Protein AF-A0A941I925-F1 (afdb_monomer_lite)

Organism: NCBI:txid2828733

Sequence (142 aa):
GLANGTVGSGYEGISRIFHDQSVAVDPYTHAVLRGRLVAAAAAGYIVDRPAVFGLQPPVCEAAWMPPHPFVVFFHGTAGAAKKWARTNWIAVANYLQTLALPVLLPWGNAEEKAEAEAMAAVMPNAAVLPALSMQEATLLAY

Secondary structure (DSSP, 8-state):
-B-S--TTS---GGGGGG-S--B---TT--HHHHHHHHHHHHHT----S-------------TTS-SS--EE-----SSGGGPPPHHHHHHHHHHHHHTT--EEE--SSHHHHHHHHHHHTT-TTEEEPPPPPHHHHGGGG-

Radius of gyration: 20.6 Å; chains: 1; bounding box: 47×36×50 Å

Structure (mmCIF, N/CA/C/O backbone):
data_AF-A0A941I925-F1
#
_entry.id   AF-A0A941I925-F1
#
loop_
_atom_site.group_PDB
_atom_site.id
_atom_site.type_symbol
_atom_site.label_atom_id
_atom_site.label_alt_id
_atom_site.label_comp_id
_atom_site.label_asym_id
_atom_site.label_entity_id
_atom_site.label_seq_id
_atom_site.pdbx_PDB_ins_code
_atom_site.Cartn_x
_atom_site.Cartn_y
_atom_site.Cartn_z
_atom_site.occupancy
_atom_site.B_iso_or_equiv
_atom_site.auth_seq_id
_atom_site.auth_comp_id
_atom_site.auth_asym_id
_atom_site.auth_atom_id
_atom_site.pdbx_PDB_model_num
ATOM 1 N N . GLY A 1 1 ? 18.135 -1.247 -22.872 1.00 78.56 1 GLY A N 1
ATOM 2 C CA . GLY A 1 1 ? 17.693 -0.241 -21.892 1.00 78.56 1 GLY A CA 1
ATOM 3 C C . GLY A 1 1 ? 16.565 0.609 -22.448 1.00 78.56 1 GLY A C 1
ATOM 4 O O . GLY A 1 1 ? 16.062 0.330 -23.532 1.00 78.56 1 GLY A O 1
ATOM 5 N N . LEU A 1 2 ? 16.129 1.612 -21.685 1.00 84.50 2 LEU A N 1
ATOM 6 C CA . LEU A 1 2 ? 15.008 2.488 -22.039 1.00 84.50 2 LEU A CA 1
ATOM 7 C C . LEU A 1 2 ? 15.479 3.636 -22.930 1.00 84.50 2 LEU A C 1
ATOM 9 O O . LEU A 1 2 ? 16.354 4.396 -22.523 1.00 84.50 2 LEU A O 1
ATOM 13 N N . ALA A 1 3 ? 14.875 3.794 -24.112 1.00 85.56 3 ALA A N 1
ATOM 14 C CA . ALA A 1 3 ? 15.265 4.875 -25.004 1.00 85.56 3 ALA A CA 1
ATOM 15 C C . ALA A 1 3 ? 14.806 6.222 -24.453 1.00 85.56 3 ALA A C 1
ATOM 17 O O . ALA A 1 3 ? 15.623 7.100 -24.300 1.00 85.56 3 ALA A O 1
ATOM 18 N N . ASN A 1 4 ? 13.538 6.445 -24.134 1.00 89.19 4 ASN A N 1
ATOM 19 C CA . ASN A 1 4 ? 13.032 7.784 -23.815 1.00 89.19 4 ASN A CA 1
ATOM 20 C C . ASN A 1 4 ? 12.376 7.870 -22.436 1.00 89.19 4 ASN A C 1
ATOM 22 O O . ASN A 1 4 ? 12.025 6.861 -21.813 1.00 89.19 4 ASN A O 1
ATOM 26 N N . GLY A 1 5 ? 12.218 9.111 -21.971 1.00 86.88 5 GLY A N 1
ATOM 27 C CA . GLY A 1 5 ? 11.414 9.431 -20.802 1.00 86.88 5 GLY A CA 1
ATOM 28 C C . GLY A 1 5 ? 9.925 9.276 -21.088 1.00 86.88 5 GLY A C 1
ATOM 29 O O . GLY A 1 5 ? 9.482 9.436 -22.227 1.00 86.88 5 GLY A O 1
ATOM 30 N N . THR A 1 6 ? 9.173 8.959 -20.038 1.00 86.56 6 THR A N 1
ATOM 31 C CA . THR A 1 6 ? 7.710 8.922 -20.051 1.00 86.56 6 THR A CA 1
ATOM 32 C C . THR A 1 6 ? 7.173 9.988 -19.108 1.00 86.56 6 THR A C 1
ATOM 34 O O . THR A 1 6 ? 7.816 10.340 -18.116 1.00 86.56 6 THR A O 1
ATOM 37 N N . VAL A 1 7 ? 5.992 10.515 -19.410 1.00 85.38 7 VAL A N 1
ATOM 38 C CA . VAL A 1 7 ? 5.338 11.527 -18.582 1.00 85.38 7 VAL A CA 1
ATOM 39 C C . VAL A 1 7 ? 4.964 10.904 -17.235 1.00 85.38 7 VAL A C 1
ATOM 41 O O . VAL A 1 7 ? 4.437 9.795 -17.177 1.00 85.38 7 VAL A O 1
ATOM 44 N N . GLY A 1 8 ? 5.268 11.603 -16.138 1.00 77.62 8 GLY A N 1
ATOM 45 C CA . GLY A 1 8 ? 4.944 11.145 -14.782 1.00 77.62 8 GLY A CA 1
ATOM 46 C C . GLY A 1 8 ? 5.866 10.057 -14.212 1.00 77.62 8 GLY A C 1
ATOM 47 O O . GLY A 1 8 ? 5.587 9.544 -13.133 1.00 77.62 8 GLY A O 1
ATOM 48 N N . SER A 1 9 ? 6.969 9.718 -14.888 1.00 76.50 9 SER A N 1
ATOM 49 C CA . SER A 1 9 ? 7.996 8.790 -14.390 1.00 76.50 9 SER A CA 1
ATOM 50 C C . SER A 1 9 ? 9.373 9.444 -14.408 1.00 76.50 9 SER A C 1
ATOM 52 O O . SER A 1 9 ? 9.678 10.248 -15.287 1.00 76.50 9 SER A O 1
ATOM 54 N N . GLY A 1 10 ? 10.250 9.023 -13.494 1.00 78.69 10 GLY A N 1
ATOM 55 C CA . GLY A 1 10 ? 11.676 9.326 -13.598 1.00 78.69 10 GLY A CA 1
ATOM 56 C C . GLY A 1 10 ? 12.279 8.753 -14.887 1.00 78.69 10 GLY A C 1
ATOM 57 O O . GLY A 1 10 ? 11.857 7.696 -15.378 1.00 78.69 10 GLY A O 1
ATOM 58 N N . TYR A 1 11 ? 13.260 9.461 -15.442 1.00 85.12 11 TYR A N 1
ATOM 59 C CA . TYR A 1 11 ? 14.057 9.029 -16.584 1.00 85.12 11 TYR A CA 1
ATOM 60 C C . TYR A 1 11 ? 15.483 9.552 -16.446 1.00 85.12 11 TYR A C 1
ATOM 62 O O . TYR A 1 11 ? 15.697 10.731 -16.175 1.00 85.12 11 TYR A O 1
ATOM 70 N N . GLU A 1 12 ? 16.449 8.668 -16.669 1.00 87.62 12 GLU A N 1
ATOM 71 C CA . GLU A 1 12 ? 17.871 8.965 -16.568 1.00 87.62 12 GLU A CA 1
ATOM 72 C C . GLU A 1 12 ? 18.526 8.723 -17.929 1.00 87.62 12 GLU A C 1
ATOM 74 O O . GLU A 1 12 ? 18.911 7.605 -18.271 1.00 87.62 12 GLU A O 1
ATOM 79 N N . GLY A 1 13 ? 18.618 9.774 -18.748 1.00 86.94 13 GLY A N 1
ATOM 80 C CA . GLY A 1 13 ? 19.078 9.646 -20.134 1.00 86.94 13 GLY A CA 1
ATOM 81 C C . GLY A 1 13 ? 20.525 9.183 -20.283 1.00 86.94 13 GLY A C 1
ATOM 82 O O . GLY A 1 13 ? 20.848 8.522 -21.269 1.00 86.94 13 GLY A O 1
ATOM 83 N N . ILE A 1 14 ? 21.378 9.459 -19.292 1.00 90.88 14 ILE A N 1
ATOM 84 C CA . ILE A 1 14 ? 22.773 9.006 -19.300 1.00 90.88 14 ILE A CA 1
ATOM 85 C C . ILE A 1 14 ? 22.889 7.480 -19.198 1.00 90.88 14 ILE A C 1
ATOM 87 O O . ILE A 1 14 ? 23.853 6.920 -19.704 1.00 90.88 14 ILE A O 1
ATOM 91 N N . SER A 1 15 ? 21.872 6.782 -18.671 1.00 89.88 15 SER A N 1
ATOM 92 C CA . SER A 1 15 ? 21.861 5.312 -18.593 1.00 89.88 15 SER A CA 1
ATOM 93 C C . SER A 1 15 ? 22.004 4.615 -19.956 1.00 89.88 15 SER A C 1
ATOM 95 O O . SER A 1 15 ? 22.365 3.437 -20.014 1.00 89.88 15 SER A O 1
ATOM 97 N N . ARG A 1 16 ? 21.768 5.342 -21.062 1.00 89.62 16 ARG A N 1
ATOM 98 C CA . ARG A 1 16 ? 21.991 4.885 -22.441 1.00 89.62 16 ARG A CA 1
ATOM 99 C C . ARG A 1 16 ? 23.412 4.430 -22.737 1.00 89.62 16 ARG A C 1
ATOM 101 O O . ARG A 1 16 ? 23.575 3.536 -23.555 1.00 89.62 16 ARG A O 1
ATOM 108 N N . ILE A 1 17 ? 24.417 4.971 -22.053 1.00 91.94 17 ILE A N 1
ATOM 109 C CA . ILE A 1 17 ? 25.812 4.569 -22.284 1.00 91.94 17 ILE A CA 1
ATOM 110 C C . ILE A 1 17 ? 26.108 3.133 -21.820 1.00 91.94 17 ILE A C 1
ATOM 112 O O . ILE A 1 17 ? 27.106 2.558 -22.235 1.00 91.94 17 ILE A O 1
ATOM 116 N N . PHE A 1 18 ? 25.252 2.556 -20.970 1.00 91.94 18 PHE A N 1
ATOM 117 C CA . PHE A 1 18 ? 25.449 1.229 -20.377 1.00 91.94 18 PHE A CA 1
ATOM 118 C C . PHE A 1 18 ? 24.662 0.114 -21.080 1.00 91.94 18 PHE A C 1
ATOM 120 O O . PHE A 1 18 ? 24.571 -0.988 -20.544 1.00 91.94 18 PHE A O 1
ATOM 127 N N . HIS A 1 19 ? 24.032 0.376 -22.231 1.00 88.06 19 HIS A N 1
ATOM 128 C CA . HIS A 1 19 ? 23.281 -0.655 -22.947 1.00 88.06 19 HIS A CA 1
ATOM 129 C C . HIS A 1 19 ? 23.377 -0.542 -24.468 1.00 88.06 19 HIS A C 1
ATOM 131 O O . HIS A 1 19 ? 23.228 0.539 -25.028 1.00 88.06 19 HIS A O 1
ATOM 137 N N . ASP A 1 20 ? 23.512 -1.689 -25.136 1.00 90.19 20 ASP A N 1
ATOM 138 C CA . ASP A 1 20 ? 23.695 -1.770 -26.592 1.00 90.19 20 ASP A CA 1
ATOM 139 C C . ASP A 1 20 ? 22.432 -1.411 -27.383 1.00 90.19 20 ASP A C 1
ATOM 141 O O . ASP A 1 20 ? 22.499 -0.875 -28.487 1.00 90.19 20 ASP A O 1
ATOM 145 N N . GLN A 1 21 ? 21.255 -1.700 -26.819 1.00 89.38 21 GLN A N 1
ATOM 146 C CA . GLN A 1 21 ? 19.968 -1.459 -27.469 1.00 89.38 21 GLN A CA 1
ATOM 147 C C . GLN A 1 21 ? 19.056 -0.590 -26.613 1.00 89.38 21 GLN A C 1
ATOM 149 O O . GLN A 1 21 ? 18.729 -0.929 -25.473 1.00 89.38 21 GLN A O 1
ATOM 154 N N . SER A 1 22 ? 18.615 0.529 -27.179 1.00 91.31 22 SER A N 1
ATOM 155 C CA . SER A 1 22 ? 17.616 1.427 -26.599 1.00 91.31 22 SER A CA 1
ATOM 156 C C . SER A 1 22 ? 16.234 1.104 -27.171 1.00 91.31 22 SER A C 1
ATOM 158 O O . SER A 1 22 ? 16.001 1.291 -28.362 1.00 91.31 22 SER A O 1
ATOM 160 N N . VAL A 1 23 ? 15.303 0.656 -26.326 1.00 91.75 23 VAL A N 1
ATOM 161 C CA . VAL A 1 23 ? 13.925 0.336 -26.732 1.00 91.75 23 VAL A CA 1
ATOM 162 C C . VAL A 1 23 ? 13.054 1.577 -26.570 1.00 91.75 23 VAL A C 1
ATOM 164 O O . VAL A 1 23 ? 12.889 2.085 -25.455 1.00 91.75 23 VAL A O 1
ATOM 167 N N . ALA A 1 24 ? 12.530 2.084 -27.685 1.00 91.00 24 ALA A N 1
ATOM 168 C CA . ALA A 1 24 ? 11.588 3.196 -27.692 1.00 91.00 24 ALA A CA 1
ATOM 169 C C . ALA A 1 24 ? 10.215 2.748 -27.184 1.00 91.00 24 ALA A C 1
ATOM 171 O O . ALA A 1 24 ? 9.729 1.673 -27.528 1.00 91.00 24 ALA A O 1
ATOM 172 N N . VAL A 1 25 ? 9.604 3.586 -26.352 1.00 91.31 25 VAL A N 1
ATOM 173 C CA . VAL A 1 25 ? 8.273 3.365 -25.776 1.00 91.31 25 VAL A CA 1
ATOM 174 C C . VAL A 1 25 ? 7.466 4.651 -25.876 1.00 91.31 25 VAL A C 1
ATOM 176 O O . VAL A 1 25 ? 8.037 5.742 -25.864 1.00 91.31 25 VAL A O 1
ATOM 179 N N . ASP A 1 26 ? 6.143 4.552 -25.948 1.00 91.44 26 ASP A N 1
ATOM 180 C CA . ASP A 1 26 ? 5.298 5.744 -25.995 1.00 91.44 26 ASP A CA 1
ATOM 181 C C . ASP A 1 26 ? 5.452 6.582 -24.699 1.00 91.44 26 ASP A C 1
ATOM 183 O O . ASP A 1 26 ? 5.512 6.000 -23.605 1.00 91.44 26 ASP A O 1
ATOM 187 N N . PRO A 1 27 ? 5.532 7.927 -24.769 1.00 89.88 27 PRO A N 1
ATOM 188 C CA . PRO A 1 27 ? 5.672 8.780 -23.588 1.00 89.88 27 PRO A CA 1
ATOM 189 C C . PRO A 1 27 ? 4.562 8.612 -22.542 1.00 89.88 27 PRO A C 1
ATOM 191 O O . PRO A 1 27 ? 4.810 8.869 -21.366 1.00 89.88 27 PRO A O 1
ATOM 194 N N . TYR A 1 28 ? 3.373 8.154 -22.931 1.00 92.00 28 TYR A N 1
ATOM 195 C CA . TYR A 1 28 ? 2.225 7.891 -22.063 1.00 92.00 28 TYR A CA 1
ATOM 196 C C . TYR A 1 28 ? 2.053 6.391 -21.773 1.00 92.00 28 TYR A C 1
ATOM 198 O O . TYR A 1 28 ? 0.943 5.874 -21.666 1.00 92.00 28 TYR A O 1
ATOM 206 N N . THR A 1 29 ? 3.166 5.672 -21.604 1.00 89.94 29 THR A N 1
ATOM 207 C CA . THR A 1 29 ? 3.156 4.246 -21.248 1.00 89.94 29 THR A CA 1
ATOM 208 C C . THR A 1 29 ? 3.248 4.039 -19.735 1.00 89.94 29 THR A C 1
ATOM 210 O O . THR A 1 29 ? 4.205 4.473 -19.093 1.00 89.94 29 THR A O 1
ATOM 213 N N . HIS A 1 30 ? 2.304 3.282 -19.166 1.00 90.19 30 HIS A N 1
ATOM 214 C CA . HIS A 1 30 ? 2.358 2.853 -17.764 1.00 90.19 30 HIS A CA 1
ATOM 215 C C . HIS A 1 30 ? 3.628 2.033 -17.462 1.00 90.19 30 HIS A C 1
ATOM 217 O O . HIS A 1 30 ? 4.034 1.192 -18.267 1.00 90.19 30 HIS A O 1
ATOM 223 N N . ALA A 1 31 ? 4.222 2.206 -16.275 1.00 91.00 31 ALA A N 1
ATOM 224 C CA . ALA A 1 31 ? 5.511 1.604 -15.909 1.00 91.00 31 ALA A CA 1
ATOM 225 C C . ALA A 1 31 ? 5.569 0.073 -16.106 1.00 91.00 31 ALA A C 1
ATOM 227 O O . ALA A 1 31 ? 6.560 -0.449 -16.613 1.00 91.00 31 ALA A O 1
ATOM 228 N N . VAL A 1 32 ? 4.483 -0.642 -15.784 1.00 93.44 32 VAL A N 1
ATOM 229 C CA . VAL A 1 32 ? 4.383 -2.102 -15.986 1.00 93.44 32 VAL A CA 1
ATOM 230 C C . VAL A 1 32 ? 4.467 -2.474 -17.469 1.00 93.44 32 VAL A C 1
ATOM 232 O O . VAL A 1 32 ? 5.238 -3.355 -17.840 1.00 93.44 32 VAL A O 1
ATOM 235 N N . LEU A 1 33 ? 3.708 -1.796 -18.337 1.00 93.25 33 LEU A N 1
ATOM 236 C CA . LEU A 1 33 ? 3.746 -2.060 -19.778 1.00 93.25 33 LEU A CA 1
ATOM 237 C C . LEU A 1 33 ? 5.115 -1.695 -20.358 1.00 93.25 33 LEU A C 1
ATOM 239 O O . LEU A 1 33 ? 5.674 -2.459 -21.138 1.00 93.25 33 LEU A O 1
ATOM 243 N N . ARG A 1 34 ? 5.695 -0.580 -19.909 1.00 92.75 34 ARG A N 1
ATOM 244 C CA . ARG A 1 34 ? 7.034 -0.135 -20.302 1.00 92.75 34 ARG A CA 1
ATOM 245 C C . ARG A 1 34 ? 8.095 -1.199 -20.013 1.00 92.75 34 ARG A C 1
ATOM 247 O O . ARG A 1 34 ? 8.862 -1.540 -20.908 1.00 92.75 34 ARG A O 1
ATOM 254 N N . GLY A 1 35 ? 8.108 -1.760 -18.802 1.00 92.56 35 GLY A N 1
ATOM 255 C CA . GLY A 1 35 ? 9.018 -2.852 -18.445 1.00 92.56 35 GLY A CA 1
ATOM 256 C C . GLY A 1 35 ? 8.818 -4.093 -19.321 1.00 92.56 35 GLY A C 1
ATOM 257 O O . GLY A 1 35 ? 9.790 -4.673 -19.804 1.00 92.56 35 GLY A O 1
ATOM 258 N N . ARG A 1 36 ? 7.560 -4.453 -19.603 1.00 95.75 36 ARG A N 1
ATOM 259 C CA . ARG A 1 36 ? 7.228 -5.590 -20.476 1.00 95.75 36 ARG A CA 1
ATOM 260 C C . ARG A 1 36 ? 7.691 -5.382 -21.917 1.00 95.75 36 ARG A C 1
ATOM 262 O O . ARG A 1 36 ? 8.233 -6.314 -22.491 1.00 95.75 36 ARG A O 1
ATOM 269 N N . LEU A 1 37 ? 7.533 -4.185 -22.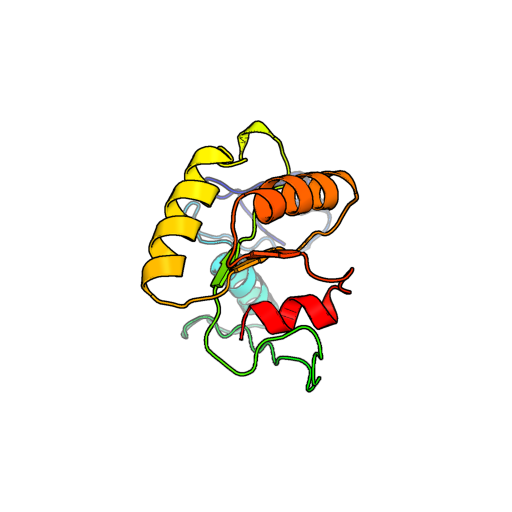483 1.00 94.62 37 LEU A N 1
ATOM 270 C CA . LEU A 1 37 ? 8.004 -3.869 -23.838 1.00 94.62 37 LEU A CA 1
ATOM 271 C C . LEU A 1 37 ? 9.529 -3.986 -23.955 1.00 94.62 37 LEU A C 1
ATOM 273 O O . LEU A 1 37 ? 10.025 -4.545 -24.928 1.00 94.62 37 LEU A O 1
ATOM 277 N N . VAL A 1 38 ? 10.273 -3.519 -22.946 1.00 93.56 38 VAL A N 1
ATOM 278 C CA . VAL A 1 38 ? 11.738 -3.668 -22.911 1.00 93.56 38 VAL A CA 1
ATOM 279 C C . VAL A 1 38 ? 12.144 -5.138 -22.842 1.00 93.56 38 VAL A C 1
ATOM 281 O O . VAL A 1 38 ? 13.019 -5.561 -23.594 1.00 93.56 38 VAL A O 1
ATOM 284 N N . ALA A 1 39 ? 11.509 -5.922 -21.965 1.00 94.62 39 ALA A N 1
ATOM 285 C CA . ALA A 1 39 ? 11.790 -7.351 -21.840 1.00 94.62 39 ALA A CA 1
ATOM 286 C C . ALA A 1 39 ? 11.445 -8.120 -23.127 1.00 94.62 39 ALA A C 1
ATOM 288 O O . ALA A 1 39 ? 12.210 -8.978 -23.556 1.00 94.62 39 ALA A O 1
ATOM 289 N N . ALA A 1 40 ? 10.323 -7.781 -23.763 1.00 95.50 40 ALA A N 1
ATOM 290 C CA . ALA A 1 40 ? 9.868 -8.379 -25.012 1.00 95.50 40 ALA A CA 1
ATOM 291 C C . ALA A 1 40 ? 10.832 -8.100 -26.172 1.00 95.50 40 ALA A C 1
ATOM 293 O O . ALA A 1 40 ? 11.217 -9.026 -26.882 1.00 95.50 40 ALA A O 1
ATOM 294 N N . ALA A 1 41 ? 11.309 -6.858 -26.297 1.00 94.06 41 ALA A N 1
ATOM 295 C CA . ALA A 1 41 ? 12.322 -6.493 -27.283 1.00 94.06 41 ALA A CA 1
ATOM 296 C C . ALA A 1 41 ? 13.647 -7.244 -27.064 1.00 94.06 41 ALA A C 1
ATOM 298 O O . ALA A 1 41 ? 14.248 -7.708 -28.027 1.00 94.06 41 ALA A O 1
ATOM 299 N N . ALA A 1 42 ? 14.076 -7.414 -25.808 1.00 92.81 42 ALA A N 1
ATOM 300 C CA . ALA A 1 42 ? 15.299 -8.150 -25.486 1.00 92.81 42 ALA A CA 1
ATOM 301 C C . ALA A 1 42 ? 15.183 -9.664 -25.750 1.00 92.81 42 ALA A C 1
ATOM 303 O O . ALA A 1 42 ? 16.167 -10.299 -26.119 1.00 92.81 42 ALA A O 1
ATOM 304 N N . ALA A 1 43 ? 13.996 -10.244 -25.560 1.00 94.75 43 ALA A N 1
ATOM 305 C CA . ALA A 1 43 ? 13.750 -11.681 -25.694 1.00 94.75 43 ALA A CA 1
ATOM 306 C C . ALA A 1 43 ? 13.116 -12.094 -27.039 1.00 94.75 43 ALA A C 1
ATOM 308 O O . ALA A 1 43 ? 12.881 -13.280 -27.257 1.00 94.75 43 ALA A O 1
ATOM 309 N N . GLY A 1 44 ? 12.832 -11.145 -27.937 1.00 95.44 44 GLY A N 1
ATOM 310 C CA . GLY A 1 44 ? 12.324 -11.420 -29.285 1.00 95.44 44 GLY A CA 1
ATOM 311 C C . GLY A 1 44 ? 10.852 -11.838 -29.353 1.00 95.44 44 GLY A C 1
ATOM 312 O O . GLY A 1 44 ? 10.480 -12.592 -30.249 1.00 95.44 44 GLY A O 1
ATOM 313 N N . TYR A 1 45 ? 10.009 -11.369 -28.429 1.00 96.25 45 TYR A N 1
ATOM 314 C CA . TYR A 1 45 ? 8.563 -11.625 -28.455 1.00 96.25 45 TYR A CA 1
ATOM 315 C C . TYR A 1 45 ? 7.750 -10.324 -28.464 1.00 96.25 45 TYR A C 1
ATOM 317 O O . TYR A 1 45 ? 8.293 -9.234 -28.295 1.00 96.25 45 TYR A O 1
ATOM 325 N N . ILE A 1 46 ? 6.435 -10.428 -28.678 1.00 95.94 46 ILE A N 1
ATOM 326 C CA . ILE A 1 46 ? 5.509 -9.287 -28.647 1.00 95.94 46 ILE A CA 1
ATOM 327 C C . ILE A 1 46 ? 4.644 -9.309 -27.385 1.00 95.94 46 ILE A C 1
ATOM 329 O O . ILE A 1 46 ? 4.249 -10.367 -26.901 1.00 95.94 46 ILE A O 1
ATOM 333 N N . VAL A 1 47 ? 4.324 -8.132 -26.849 1.00 96.25 47 VAL A N 1
ATOM 334 C CA . VAL A 1 47 ? 3.398 -8.005 -25.718 1.00 96.25 47 VAL A CA 1
ATOM 335 C C . VAL A 1 47 ? 1.966 -7.974 -26.251 1.00 96.25 47 VAL A C 1
ATOM 337 O O . VAL A 1 47 ? 1.478 -6.922 -26.647 1.00 96.25 47 VAL A O 1
ATOM 340 N N . ASP A 1 48 ? 1.292 -9.122 -26.251 1.00 95.75 48 ASP A N 1
ATOM 341 C CA . ASP A 1 48 ? -0.054 -9.311 -26.819 1.00 95.75 48 ASP A CA 1
ATOM 342 C C . ASP A 1 48 ? -1.127 -9.674 -25.773 1.00 95.75 48 ASP A C 1
ATOM 344 O O . ASP A 1 48 ? -2.296 -9.878 -26.097 1.00 95.75 48 ASP A O 1
ATOM 348 N N . ARG A 1 49 ? -0.740 -9.745 -24.495 1.00 94.25 49 ARG A N 1
ATOM 349 C CA . ARG A 1 49 ? -1.609 -10.139 -23.375 1.00 94.25 49 ARG A CA 1
ATOM 350 C C . ARG A 1 49 ? -1.585 -9.116 -22.241 1.00 94.25 49 ARG A C 1
ATOM 352 O O . ARG A 1 49 ? -0.569 -8.430 -22.065 1.00 94.25 49 ARG A O 1
ATOM 359 N N . PRO A 1 50 ? -2.638 -9.050 -21.406 1.00 94.69 50 PRO A N 1
ATOM 360 C CA . PRO A 1 50 ? -2.620 -8.287 -20.160 1.00 94.69 50 PRO A CA 1
ATOM 361 C C . PRO A 1 50 ? -1.451 -8.675 -19.243 1.00 94.69 50 PRO A C 1
ATOM 363 O O . PRO A 1 50 ? -0.867 -9.752 -19.372 1.00 94.69 50 PRO A O 1
ATOM 366 N N . ALA A 1 51 ? -1.078 -7.779 -18.329 1.00 95.31 51 ALA A N 1
ATOM 367 C CA . ALA A 1 51 ? -0.032 -8.069 -17.355 1.00 95.31 51 ALA A CA 1
ATOM 368 C C . ALA A 1 51 ? -0.529 -9.097 -16.328 1.00 95.31 51 ALA A C 1
ATOM 370 O O . ALA A 1 51 ? -1.625 -8.957 -15.792 1.00 95.31 51 ALA A O 1
ATOM 371 N N . VAL A 1 52 ? 0.302 -10.096 -16.036 1.00 94.19 52 VAL A N 1
ATOM 372 C CA . VAL A 1 52 ? 0.081 -11.073 -14.965 1.00 94.19 52 VAL A CA 1
ATOM 373 C C . VAL A 1 52 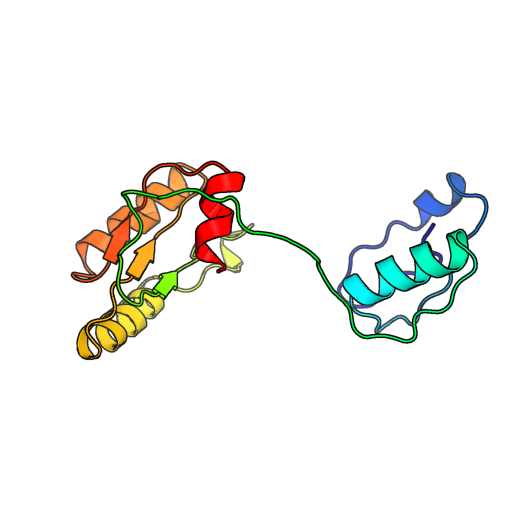? 1.261 -10.949 -14.011 1.00 94.19 52 VAL A C 1
ATOM 375 O O . VAL A 1 52 ? 2.392 -11.222 -14.404 1.00 94.19 52 VAL A O 1
ATOM 378 N N . PHE A 1 53 ? 1.014 -10.491 -12.781 1.00 91.19 53 PHE A N 1
ATOM 379 C CA . PHE A 1 53 ? 2.080 -10.277 -11.795 1.00 91.19 53 PHE A CA 1
ATOM 380 C C . PHE A 1 53 ? 2.634 -11.588 -11.228 1.00 91.19 53 PHE A C 1
ATOM 382 O O . PHE A 1 53 ? 3.780 -11.617 -10.796 1.00 91.19 53 PHE A O 1
ATOM 389 N N . GLY A 1 54 ? 1.842 -12.668 -11.242 1.00 89.19 54 GLY A N 1
ATOM 390 C CA . GLY A 1 54 ? 2.291 -14.011 -10.857 1.00 89.19 54 GLY A CA 1
ATOM 391 C C . GLY A 1 54 ? 2.740 -14.152 -9.398 1.00 89.19 54 GLY A C 1
ATOM 392 O O . GLY A 1 54 ? 3.314 -15.178 -9.048 1.00 89.19 54 GLY A O 1
ATOM 393 N N . LEU A 1 55 ? 2.493 -13.142 -8.558 1.00 87.12 55 LEU A N 1
ATOM 394 C CA . LEU A 1 55 ? 2.807 -13.191 -7.137 1.00 87.12 55 LEU A CA 1
ATOM 395 C C . LEU A 1 55 ? 1.885 -14.207 -6.457 1.00 87.12 55 LEU A C 1
ATOM 397 O O . LEU A 1 55 ? 0.696 -14.280 -6.766 1.00 87.12 55 LEU A O 1
ATOM 401 N N . GLN A 1 56 ? 2.462 -15.006 -5.566 1.00 84.88 56 GLN A N 1
ATOM 402 C CA . GLN A 1 56 ? 1.741 -15.938 -4.708 1.00 84.88 56 GLN A CA 1
ATOM 403 C C . GLN A 1 56 ? 1.924 -15.470 -3.264 1.00 84.88 56 GLN A C 1
ATOM 405 O O . GLN A 1 56 ? 3.055 -15.125 -2.898 1.00 84.88 56 GLN A O 1
ATOM 410 N N . PRO A 1 57 ? 0.861 -15.439 -2.446 1.00 76.31 57 PRO A N 1
ATOM 411 C CA . PRO A 1 57 ? 1.026 -15.176 -1.030 1.00 76.31 57 PRO A CA 1
ATOM 412 C C . PRO A 1 57 ? 1.848 -16.302 -0.400 1.00 76.31 57 PRO A C 1
ATOM 414 O O . PRO A 1 57 ? 1.735 -17.461 -0.818 1.00 76.31 57 PRO A O 1
ATOM 417 N N . PRO A 1 58 ? 2.660 -16.005 0.622 1.00 77.12 58 PRO A N 1
ATOM 418 C CA . PRO A 1 58 ? 3.223 -17.057 1.444 1.00 77.12 58 PRO A CA 1
ATOM 419 C C . PRO A 1 58 ? 2.087 -17.830 2.126 1.00 77.12 58 PRO A C 1
ATOM 421 O O . PRO A 1 58 ? 1.097 -17.248 2.566 1.00 77.12 58 PRO A O 1
ATOM 424 N N . VAL A 1 59 ? 2.241 -19.149 2.247 1.00 75.69 59 VAL A N 1
ATOM 425 C CA . VAL A 1 59 ? 1.346 -19.967 3.074 1.00 75.69 59 VAL A CA 1
ATOM 426 C C . VAL A 1 59 ? 1.759 -19.752 4.528 1.00 75.69 59 VAL A C 1
ATOM 428 O O . VAL A 1 59 ? 2.717 -20.360 5.002 1.00 75.69 59 VAL A O 1
ATOM 431 N N . CYS A 1 60 ? 1.091 -18.825 5.207 1.00 70.62 60 CYS A N 1
ATOM 432 C CA . CYS A 1 60 ? 1.380 -18.467 6.590 1.00 70.62 60 CYS A CA 1
ATOM 433 C C . CYS A 1 60 ? 0.075 -18.168 7.333 1.00 70.62 60 CYS A C 1
ATOM 435 O O . CYS A 1 60 ? -0.711 -17.326 6.901 1.00 70.62 60 CYS A O 1
ATOM 437 N N . GLU A 1 61 ? -0.146 -18.849 8.457 1.00 73.88 61 GLU A N 1
ATOM 438 C CA . GLU A 1 61 ? -1.215 -18.500 9.390 1.00 73.88 61 GLU A CA 1
ATOM 439 C C . GLU A 1 61 ? -0.720 -17.385 10.311 1.00 73.88 61 GLU A C 1
ATOM 441 O O . GLU A 1 61 ? 0.040 -17.598 11.257 1.00 73.88 61 GLU A O 1
ATOM 446 N N . ALA A 1 62 ? -1.140 -16.161 10.010 1.00 83.62 62 ALA A N 1
ATOM 447 C CA . ALA A 1 62 ? -0.842 -15.003 10.828 1.00 83.62 62 ALA A CA 1
ATOM 448 C C . ALA A 1 62 ? -1.824 -14.912 12.004 1.00 83.62 62 ALA A C 1
ATOM 450 O O . ALA A 1 62 ? -2.989 -14.572 11.817 1.00 83.62 62 ALA A O 1
ATOM 451 N N . ALA A 1 63 ? -1.346 -15.128 13.232 1.00 87.06 63 ALA A N 1
ATOM 452 C CA . ALA A 1 63 ? -2.172 -15.011 14.443 1.00 87.06 63 ALA A CA 1
ATOM 453 C C . ALA A 1 63 ? -2.796 -13.611 14.641 1.00 87.06 63 ALA A C 1
ATOM 455 O O . ALA A 1 63 ? -3.785 -13.464 15.352 1.00 87.06 63 ALA A O 1
ATOM 456 N N . TRP A 1 64 ? -2.210 -12.579 14.027 1.00 88.38 64 TRP A N 1
ATOM 457 C CA . TRP A 1 64 ? -2.704 -11.201 14.055 1.00 88.38 64 TRP A CA 1
ATOM 458 C C . TRP A 1 64 ? -3.791 -10.916 13.008 1.00 88.38 64 TRP A C 1
ATOM 460 O O . TRP A 1 64 ? -4.394 -9.844 13.044 1.00 88.38 64 TRP A O 1
ATOM 470 N N . MET A 1 65 ? -4.032 -11.833 12.068 1.00 89.31 65 MET A N 1
ATOM 471 C CA . MET A 1 65 ? -4.991 -11.644 10.985 1.00 89.31 65 MET A CA 1
ATOM 472 C C . MET A 1 65 ? -6.376 -12.157 11.409 1.00 89.31 65 MET A C 1
ATOM 474 O O . MET A 1 65 ? -6.506 -13.331 11.764 1.00 89.31 65 MET A O 1
ATOM 478 N N . PRO A 1 66 ? -7.425 -11.314 11.388 1.00 89.75 66 PRO A N 1
ATOM 479 C CA . PRO A 1 66 ? -8.770 -11.754 11.731 1.00 89.75 66 PRO A CA 1
ATOM 480 C C . PRO A 1 66 ? -9.285 -12.822 10.751 1.00 89.75 66 PRO A C 1
ATOM 482 O O . PRO A 1 66 ? -9.039 -12.714 9.550 1.00 89.75 66 PRO A O 1
ATOM 485 N N . PRO A 1 67 ? -10.071 -13.811 11.217 1.00 87.81 67 PRO A N 1
ATOM 486 C CA . PRO A 1 67 ? -10.661 -14.839 10.353 1.00 87.81 67 PRO A CA 1
ATOM 487 C C . PRO A 1 67 ? -11.877 -14.337 9.552 1.00 87.81 67 PRO A C 1
ATOM 489 O O . PRO A 1 67 ? -12.454 -15.077 8.760 1.00 87.81 67 PRO A O 1
ATOM 492 N N . HIS A 1 68 ? -12.312 -13.101 9.796 1.00 87.56 68 HIS A N 1
ATOM 493 C CA . HIS A 1 68 ? -13.445 -12.450 9.145 1.00 87.56 68 HIS A CA 1
ATOM 494 C C . HIS A 1 68 ? -12.964 -11.276 8.283 1.00 87.56 68 HIS A C 1
ATOM 496 O O . HIS A 1 68 ? -11.858 -10.785 8.512 1.00 87.56 68 HIS A O 1
ATOM 502 N N . PRO A 1 69 ? -13.781 -10.787 7.328 1.00 93.50 69 PRO A N 1
ATOM 503 C CA . PRO A 1 69 ? -13.413 -9.647 6.497 1.00 93.50 69 PRO A CA 1
ATOM 504 C C . PRO A 1 69 ? -12.921 -8.460 7.327 1.00 93.50 69 PRO A C 1
ATOM 506 O O . PRO A 1 69 ? -13.483 -8.147 8.380 1.00 93.50 69 PRO A O 1
ATOM 509 N N . PHE A 1 70 ? -11.874 -7.808 6.836 1.00 95.12 70 PHE A N 1
ATOM 510 C CA . PHE A 1 70 ? -11.224 -6.669 7.470 1.00 95.12 70 PHE A CA 1
ATOM 511 C C . PHE A 1 70 ? -10.813 -5.639 6.418 1.00 95.12 70 PHE A C 1
ATOM 513 O O . PHE A 1 70 ? -10.810 -5.911 5.218 1.00 95.12 70 PHE A O 1
ATOM 520 N N . VAL A 1 71 ? -10.463 -4.440 6.876 1.00 97.00 71 VAL A N 1
ATOM 521 C CA . VAL A 1 71 ? -9.927 -3.367 6.034 1.00 97.00 71 VAL A CA 1
ATOM 522 C C . VAL A 1 71 ? -8.531 -3.007 6.518 1.00 97.00 71 VAL A C 1
ATOM 524 O O . VAL A 1 71 ? -8.284 -2.961 7.716 1.00 97.00 71 VAL A O 1
ATOM 527 N N . VAL A 1 72 ? -7.606 -2.728 5.604 1.00 96.94 72 VAL A N 1
ATOM 528 C CA . VAL A 1 72 ? -6.236 -2.316 5.945 1.00 96.94 72 VAL A CA 1
ATOM 529 C C . VAL A 1 72 ? -6.051 -0.848 5.585 1.00 96.94 72 VAL A C 1
ATOM 531 O O . VAL A 1 72 ? -6.321 -0.451 4.450 1.00 96.94 72 VAL A O 1
ATOM 534 N N . PHE A 1 73 ? -5.579 -0.026 6.523 1.00 97.31 73 PHE A N 1
ATOM 535 C CA . PHE A 1 73 ? -5.239 1.371 6.237 1.00 97.31 73 PHE A CA 1
ATOM 536 C C . PHE A 1 73 ? -3.732 1.530 6.051 1.00 97.31 73 PHE A C 1
ATOM 538 O O . PHE A 1 73 ? -2.979 1.656 7.014 1.00 97.31 73 PHE A O 1
ATOM 545 N N . PHE A 1 74 ? -3.285 1.600 4.798 1.00 95.56 74 PHE A N 1
ATOM 546 C CA . PHE A 1 74 ? -1.913 1.991 4.469 1.00 95.56 74 PHE A CA 1
ATOM 547 C C . PHE A 1 74 ? -1.746 3.512 4.609 1.00 95.56 74 PHE A C 1
ATOM 549 O O . PHE A 1 74 ? -1.887 4.265 3.647 1.00 95.56 74 PHE A O 1
ATOM 556 N N . HIS A 1 75 ? -1.487 3.968 5.836 1.00 94.50 75 HIS A N 1
ATOM 557 C CA . HIS A 1 75 ? -1.352 5.392 6.170 1.00 94.50 75 HIS A CA 1
ATOM 558 C C . HIS A 1 75 ? 0.080 5.938 6.009 1.00 94.50 75 HIS A C 1
ATOM 560 O O . HIS A 1 75 ? 0.272 7.155 5.935 1.00 94.50 75 HIS A O 1
ATOM 566 N N . GLY A 1 76 ? 1.081 5.054 5.950 1.00 91.19 76 GLY A N 1
ATOM 567 C CA . GLY A 1 76 ? 2.474 5.395 5.654 1.00 91.19 76 GLY A CA 1
ATOM 568 C C . GLY A 1 76 ? 2.673 5.808 4.192 1.00 91.19 76 GLY A C 1
ATOM 569 O O . GLY A 1 76 ? 2.036 5.284 3.280 1.00 91.19 76 GLY A O 1
ATOM 570 N N . THR A 1 77 ? 3.557 6.774 3.947 1.00 88.12 77 THR A N 1
ATOM 571 C CA . THR A 1 77 ? 3.899 7.254 2.597 1.00 88.12 77 THR A CA 1
ATOM 572 C C . THR A 1 77 ? 5.305 7.842 2.590 1.00 88.12 77 THR A C 1
ATOM 574 O O . THR A 1 77 ? 5.801 8.297 3.617 1.00 88.12 77 THR A O 1
ATOM 577 N N . ALA A 1 78 ? 5.936 7.902 1.416 1.00 82.94 78 ALA A N 1
ATOM 578 C CA . ALA A 1 78 ? 7.313 8.370 1.236 1.00 82.94 78 ALA A CA 1
ATOM 579 C C . ALA A 1 78 ? 7.534 9.880 1.500 1.00 82.94 78 ALA A C 1
ATOM 581 O O . ALA A 1 78 ? 8.611 10.400 1.221 1.00 82.94 78 ALA A O 1
ATOM 582 N N . GLY A 1 79 ? 6.530 10.620 1.981 1.00 83.31 79 GLY A N 1
ATOM 583 C CA . GLY A 1 79 ? 6.695 12.022 2.365 1.00 83.31 79 GLY A CA 1
ATOM 584 C C . GLY A 1 79 ? 5.435 12.649 2.958 1.00 83.31 79 GLY A C 1
ATOM 585 O O . GLY A 1 79 ? 4.325 12.387 2.498 1.00 83.31 79 GLY A O 1
ATOM 586 N N . ALA A 1 80 ? 5.609 13.530 3.947 1.00 82.19 80 ALA A N 1
ATOM 587 C CA . ALA A 1 80 ? 4.516 14.107 4.738 1.00 82.19 80 ALA A CA 1
ATOM 588 C C . ALA A 1 80 ? 3.425 14.800 3.901 1.00 82.19 80 ALA A C 1
ATOM 590 O O . ALA A 1 80 ? 2.245 14.645 4.191 1.00 82.19 80 ALA A O 1
ATOM 591 N N . ALA A 1 81 ? 3.792 15.494 2.817 1.00 87.44 81 ALA A N 1
ATOM 592 C CA . ALA A 1 81 ? 2.835 16.184 1.942 1.00 87.44 81 ALA A CA 1
ATOM 593 C C . ALA A 1 81 ? 1.847 15.241 1.223 1.00 87.44 81 ALA A C 1
ATOM 595 O O . ALA A 1 81 ? 0.826 15.694 0.717 1.00 87.44 81 ALA A O 1
ATOM 596 N N . LYS A 1 82 ? 2.149 13.937 1.165 1.00 87.62 82 LYS A N 1
ATOM 597 C CA . LYS A 1 82 ? 1.281 12.909 0.575 1.00 87.62 82 LYS A CA 1
ATOM 598 C C . LYS A 1 82 ? 0.383 12.232 1.612 1.00 87.62 82 LYS A C 1
ATOM 600 O O . LYS A 1 82 ? -0.421 11.382 1.236 1.00 87.62 82 LYS A O 1
ATOM 605 N N . LYS A 1 83 ? 0.541 12.547 2.905 1.00 91.56 83 LYS A N 1
ATOM 606 C CA . LYS A 1 83 ? -0.274 11.947 3.963 1.00 91.56 83 LYS A CA 1
ATOM 607 C C . LYS A 1 83 ? -1.693 12.485 3.889 1.00 91.56 83 LYS A C 1
ATOM 609 O O . LYS A 1 83 ? -1.922 13.681 3.721 1.00 91.56 83 LYS A O 1
ATOM 614 N N . TRP A 1 84 ? -2.650 11.586 4.071 1.00 94.88 84 TRP A N 1
ATOM 615 C CA . TRP A 1 84 ? -4.029 11.980 4.295 1.00 94.88 84 TRP A CA 1
ATOM 616 C C . TRP A 1 84 ? -4.211 12.428 5.744 1.00 94.88 84 TRP A C 1
ATOM 618 O O . TRP A 1 84 ? -3.582 11.885 6.655 1.00 94.88 84 TRP A O 1
ATOM 628 N N . ALA A 1 85 ? -5.064 13.427 5.967 1.00 94.31 85 ALA A N 1
ATOM 629 C CA . ALA A 1 85 ? -5.314 13.930 7.310 1.00 94.31 85 ALA A CA 1
ATOM 630 C C . ALA A 1 85 ? -5.890 12.823 8.204 1.00 94.31 85 ALA A C 1
ATOM 632 O O . ALA A 1 85 ? -6.804 12.098 7.806 1.00 94.31 85 ALA A O 1
ATOM 633 N N . ARG A 1 86 ? -5.397 12.736 9.445 1.00 94.56 86 ARG A N 1
ATOM 634 C CA . ARG A 1 86 ? -5.837 11.735 10.432 1.00 94.56 86 ARG A CA 1
ATOM 635 C C . ARG A 1 86 ? -7.354 11.722 10.626 1.00 94.56 86 ARG A C 1
ATOM 637 O O . ARG A 1 86 ? -7.953 10.659 10.734 1.00 94.56 86 ARG A O 1
ATOM 644 N N . THR A 1 87 ? -7.978 12.897 10.635 1.00 96.25 87 THR A N 1
ATOM 645 C CA . THR A 1 87 ? -9.433 13.060 10.770 1.00 96.25 87 THR A CA 1
ATOM 646 C C . THR A 1 87 ? -10.213 12.291 9.714 1.00 96.25 87 THR A C 1
ATOM 648 O O . THR A 1 87 ? -11.291 11.780 9.999 1.00 96.25 87 THR A O 1
ATOM 651 N N . ASN A 1 88 ? -9.659 12.165 8.511 1.00 97.62 88 ASN A N 1
ATOM 652 C CA . ASN A 1 88 ? -10.335 11.483 7.426 1.00 97.62 88 ASN A CA 1
ATOM 653 C C . ASN A 1 88 ? -10.248 9.960 7.585 1.00 97.62 88 ASN A C 1
ATOM 655 O O . ASN A 1 88 ? -11.251 9.276 7.399 1.00 97.62 88 ASN A O 1
ATOM 659 N N . TRP A 1 89 ? -9.099 9.434 8.030 1.00 97.81 89 TRP A N 1
ATOM 660 C CA . TRP A 1 89 ? -8.988 8.028 8.434 1.00 97.81 89 TRP A CA 1
ATOM 661 C C . TRP A 1 89 ? -9.984 7.688 9.549 1.00 97.81 89 TRP A C 1
ATOM 663 O O . TRP A 1 89 ? -10.656 6.665 9.471 1.00 97.81 89 TRP A O 1
ATOM 673 N N . ILE A 1 90 ? -10.139 8.572 10.545 1.00 97.38 90 ILE A N 1
ATOM 674 C CA . ILE A 1 90 ? -11.097 8.390 11.652 1.00 97.38 90 ILE A CA 1
ATOM 675 C C . ILE A 1 90 ? -12.533 8.362 11.128 1.00 97.38 90 ILE A C 1
ATOM 677 O O . ILE A 1 90 ? -13.305 7.483 11.502 1.00 97.38 90 ILE A O 1
ATOM 681 N N . ALA A 1 91 ? -12.892 9.279 10.227 1.00 97.94 91 ALA A N 1
ATOM 682 C CA . ALA A 1 91 ? -14.223 9.302 9.628 1.00 97.94 91 ALA A CA 1
ATOM 683 C C . ALA A 1 91 ? -14.547 7.994 8.882 1.00 97.94 91 ALA A C 1
ATOM 685 O O . ALA A 1 91 ? -15.642 7.453 9.042 1.00 97.94 91 ALA A O 1
ATOM 686 N N . VAL A 1 92 ? -13.590 7.451 8.119 1.00 98.25 92 VAL A N 1
ATOM 687 C CA . VAL A 1 92 ? -13.764 6.164 7.427 1.00 98.25 92 VAL A CA 1
ATOM 688 C C . VAL A 1 92 ? -13.847 5.007 8.424 1.00 98.25 92 VAL A C 1
ATOM 690 O O . VAL A 1 92 ? -14.729 4.164 8.286 1.00 98.25 92 VAL A O 1
ATOM 693 N N . ALA A 1 93 ? -12.994 4.970 9.451 1.00 98.06 93 ALA A N 1
ATOM 694 C CA . ALA A 1 93 ? -13.040 3.931 10.481 1.00 98.06 93 ALA A CA 1
ATOM 695 C C . ALA A 1 93 ? -14.395 3.893 11.205 1.00 98.06 93 ALA A C 1
ATOM 697 O O . ALA A 1 93 ? -14.957 2.813 11.375 1.00 98.06 93 ALA A O 1
ATOM 698 N N . ASN A 1 94 ? -14.958 5.060 11.537 1.00 97.44 94 ASN A N 1
ATOM 699 C CA . ASN A 1 94 ? -16.286 5.174 12.144 1.00 97.44 94 ASN A CA 1
ATOM 700 C C . ASN A 1 94 ? -17.385 4.625 11.226 1.00 97.44 94 ASN A C 1
ATOM 702 O O . ASN A 1 94 ? -18.287 3.934 11.691 1.00 97.44 94 ASN A O 1
ATOM 706 N N . TYR A 1 95 ? -17.311 4.887 9.918 1.00 98.19 95 TYR A N 1
ATOM 707 C CA . TYR A 1 95 ? -18.245 4.290 8.962 1.00 98.19 95 TYR A CA 1
ATOM 708 C C . TYR A 1 95 ? -18.095 2.763 8.907 1.00 98.19 95 TYR A C 1
ATOM 710 O O . TYR A 1 95 ? -19.085 2.043 9.020 1.00 98.19 95 TYR A O 1
ATOM 718 N N . LEU A 1 96 ? -16.864 2.254 8.817 1.00 97.88 96 LEU A N 1
ATOM 719 C CA . LEU A 1 96 ? -16.579 0.814 8.806 1.00 97.88 96 LEU A CA 1
ATOM 720 C C . LEU A 1 96 ? -17.018 0.114 10.098 1.00 97.88 96 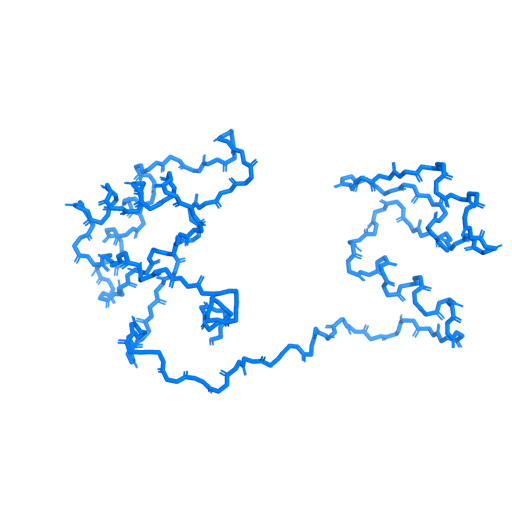LEU A C 1
ATOM 722 O O . LEU A 1 96 ? -17.452 -1.037 10.057 1.00 97.88 96 LEU A O 1
ATOM 726 N N . GLN A 1 97 ? -16.989 0.817 11.231 1.00 97.06 97 GLN A N 1
ATOM 727 C CA . GLN A 1 97 ? -17.509 0.313 12.497 1.00 97.06 97 GLN A CA 1
ATOM 728 C C . GLN A 1 97 ? -19.009 0.000 12.407 1.00 97.06 97 GLN A C 1
ATOM 730 O O . GLN A 1 97 ? -19.444 -1.021 12.934 1.00 97.06 97 GLN A O 1
ATOM 735 N N . THR A 1 98 ? -19.797 0.814 11.689 1.00 97.19 98 THR A N 1
ATOM 736 C CA . THR A 1 98 ? -21.234 0.539 11.465 1.00 97.19 98 THR A CA 1
ATOM 737 C C . THR A 1 98 ? -21.482 -0.729 10.644 1.00 97.19 98 THR A C 1
ATOM 739 O O . THR A 1 98 ? -22.563 -1.307 10.716 1.00 97.19 98 THR A O 1
ATOM 742 N N . LEU A 1 99 ? -20.466 -1.186 9.906 1.00 96.94 99 LEU A N 1
ATOM 743 C CA . LEU A 1 99 ? -20.476 -2.415 9.112 1.00 96.94 99 LEU A CA 1
ATOM 744 C C . LEU A 1 99 ? -19.830 -3.600 9.848 1.00 96.94 99 LEU A C 1
ATOM 746 O O . LEU A 1 99 ? -19.649 -4.656 9.248 1.00 96.94 99 LEU A O 1
ATOM 750 N N . ALA A 1 100 ? -19.456 -3.427 11.122 1.00 95.94 100 ALA A N 1
ATOM 751 C CA . ALA A 1 100 ? -18.708 -4.404 11.915 1.00 95.94 100 ALA A CA 1
ATOM 752 C C . ALA A 1 100 ? -17.386 -4.861 11.259 1.00 95.94 100 ALA A C 1
ATOM 754 O O . ALA A 1 100 ? -16.929 -5.982 11.483 1.00 95.94 100 ALA A O 1
ATOM 755 N N . LEU A 1 101 ? -16.755 -3.989 10.463 1.00 96.94 101 LEU A N 1
ATOM 756 C CA . LEU A 1 101 ? -15.470 -4.269 9.827 1.00 96.94 101 LEU A CA 1
ATOM 757 C C . LEU A 1 101 ? -14.317 -3.764 10.711 1.00 96.94 101 LEU A C 1
ATOM 759 O O . LEU A 1 101 ? -14.243 -2.557 10.982 1.00 96.94 101 LEU A O 1
ATOM 763 N N . PRO A 1 102 ? -13.406 -4.647 11.162 1.00 96.44 102 PRO A N 1
ATOM 764 C CA . PRO A 1 102 ? -12.182 -4.227 11.825 1.00 96.44 102 PRO A CA 1
ATOM 765 C C . PRO A 1 102 ? -11.231 -3.547 10.831 1.00 96.44 102 PRO A C 1
ATOM 767 O O . PRO A 1 102 ? -11.225 -3.844 9.632 1.00 96.44 102 PRO A O 1
ATOM 770 N N . VAL A 1 103 ? -10.390 -2.664 11.357 1.00 97.69 103 VAL A N 1
ATOM 771 C CA . VAL A 1 103 ? -9.339 -1.968 10.619 1.00 97.69 103 VAL A CA 1
ATOM 772 C C . VAL A 1 103 ? -7.973 -2.424 11.127 1.00 97.69 103 VAL A C 1
ATOM 774 O O . VAL A 1 103 ? -7.705 -2.392 12.324 1.00 97.69 103 VAL A O 1
ATOM 777 N N . LEU A 1 104 ? -7.083 -2.820 10.226 1.00 97.62 104 LEU A N 1
ATOM 778 C CA . LEU A 1 104 ? -5.700 -3.165 10.537 1.00 97.62 104 LEU A CA 1
ATOM 779 C C . LEU A 1 104 ? -4.774 -2.008 10.147 1.00 97.62 104 LEU A C 1
ATOM 781 O O . LEU A 1 104 ? -4.865 -1.479 9.035 1.00 97.62 104 LEU A O 1
ATOM 785 N N . LEU A 1 105 ? -3.878 -1.626 11.058 1.00 97.81 105 LEU A N 1
ATOM 786 C CA . LEU A 1 105 ? -2.918 -0.534 10.879 1.00 97.81 105 LEU A CA 1
ATOM 787 C C . LEU A 1 105 ? -1.480 -1.094 10.816 1.00 97.81 105 LEU A C 1
ATOM 789 O O . LEU A 1 105 ? -0.865 -1.313 11.867 1.00 97.81 105 LEU A O 1
ATOM 793 N N . PRO A 1 106 ? -0.943 -1.382 9.613 1.00 97.12 106 PRO A N 1
ATOM 794 C CA . PRO A 1 106 ? 0.455 -1.763 9.432 1.00 97.12 106 PRO A CA 1
ATOM 795 C C . PRO A 1 106 ? 1.390 -0.559 9.590 1.00 97.12 106 PRO A C 1
ATOM 797 O O . PRO A 1 106 ? 1.016 0.578 9.319 1.00 97.12 106 PRO A O 1
ATOM 800 N N . TRP A 1 107 ? 2.643 -0.822 9.954 1.00 97.06 107 TRP A N 1
ATOM 801 C CA . TRP A 1 107 ? 3.695 0.188 10.068 1.00 97.06 107 TRP A CA 1
ATOM 802 C C . TRP A 1 107 ? 5.053 -0.416 9.696 1.00 97.06 107 TRP A C 1
ATOM 804 O O . TRP A 1 107 ? 5.287 -1.605 9.908 1.00 97.06 107 TRP A O 1
ATOM 814 N N . GLY A 1 108 ? 5.949 0.399 9.137 1.00 95.19 108 GLY A N 1
ATOM 815 C CA . GLY A 1 108 ? 7.310 0.001 8.762 1.00 95.19 108 GLY A CA 1
ATOM 816 C C . GLY A 1 108 ? 8.413 0.709 9.552 1.00 95.19 108 GLY A C 1
ATOM 817 O O . GLY A 1 108 ? 9.575 0.317 9.474 1.00 95.19 108 GLY A O 1
ATOM 818 N N . ASN A 1 109 ? 8.078 1.752 10.315 1.00 94.88 109 ASN A N 1
ATOM 819 C CA . ASN A 1 109 ? 9.020 2.489 11.158 1.00 94.88 109 ASN A CA 1
ATOM 820 C C . ASN A 1 109 ? 8.345 3.059 12.422 1.00 94.88 109 ASN A C 1
ATOM 822 O O . ASN A 1 109 ? 7.126 2.993 12.582 1.00 94.88 109 ASN A O 1
ATOM 826 N N . ALA A 1 110 ? 9.146 3.621 13.331 1.00 96.31 110 ALA A N 1
ATOM 827 C CA . ALA A 1 110 ? 8.668 4.120 14.621 1.00 96.31 110 ALA A CA 1
ATOM 828 C C . ALA A 1 110 ? 7.677 5.295 14.509 1.00 96.31 110 ALA A C 1
ATOM 830 O O . ALA A 1 110 ? 6.748 5.378 15.311 1.00 96.31 110 ALA A O 1
ATOM 831 N N . GLU A 1 111 ? 7.843 6.181 13.523 1.00 94.44 111 GLU A N 1
ATOM 832 C CA . GLU A 1 111 ? 6.932 7.314 13.310 1.00 94.44 111 GLU A CA 1
ATOM 833 C C . GLU A 1 111 ? 5.557 6.830 12.840 1.00 94.44 111 GLU A C 1
ATOM 835 O O . GLU A 1 111 ? 4.529 7.246 13.372 1.00 94.44 111 GLU A O 1
ATOM 840 N N . GLU A 1 112 ? 5.535 5.897 11.887 1.00 96.25 112 GLU A N 1
ATOM 841 C CA . GLU A 1 112 ? 4.304 5.254 11.426 1.00 96.25 112 GLU A CA 1
ATOM 842 C C . GLU A 1 112 ? 3.621 4.491 12.559 1.00 96.25 112 GLU A C 1
ATOM 844 O O . GLU A 1 112 ? 2.407 4.599 12.718 1.00 96.25 112 GLU A O 1
ATOM 849 N N . LYS A 1 113 ? 4.386 3.785 13.398 1.00 97.81 113 LYS A N 1
ATOM 850 C CA . LYS A 1 113 ? 3.829 3.092 14.562 1.00 97.81 113 LYS A CA 1
ATOM 851 C C . LYS A 1 113 ? 3.138 4.061 15.522 1.00 97.81 113 LYS A C 1
ATOM 853 O O . LYS A 1 113 ? 2.005 3.814 15.922 1.00 97.81 113 LYS A O 1
ATOM 858 N N . ALA A 1 114 ? 3.789 5.175 15.855 1.00 96.94 114 ALA A N 1
ATOM 859 C CA . ALA A 1 114 ? 3.216 6.186 16.740 1.00 96.94 114 ALA A CA 1
ATOM 860 C C . ALA A 1 114 ? 1.939 6.809 16.145 1.00 96.94 114 ALA A C 1
ATOM 862 O O . ALA A 1 114 ? 0.972 7.075 16.862 1.00 96.94 114 ALA A O 1
ATOM 863 N N . GLU A 1 115 ? 1.898 7.017 14.826 1.00 95.62 115 GLU A N 1
ATOM 864 C CA . GLU A 1 115 ? 0.686 7.467 14.136 1.00 95.62 115 GLU A CA 1
ATOM 865 C C . GLU A 1 115 ? -0.437 6.424 14.179 1.00 95.62 115 GLU A C 1
ATOM 867 O O . GLU A 1 115 ? -1.587 6.796 14.426 1.00 95.62 115 GLU A O 1
ATOM 872 N N . ALA A 1 116 ? -0.116 5.144 13.978 1.00 97.69 116 ALA A N 1
ATOM 873 C CA . ALA A 1 116 ? -1.062 4.038 14.075 1.00 97.69 116 ALA A CA 1
ATOM 874 C C . ALA A 1 116 ? -1.643 3.917 15.492 1.00 97.69 116 ALA A C 1
ATOM 876 O O . ALA A 1 116 ? -2.857 3.831 15.652 1.00 97.69 116 ALA A O 1
ATOM 877 N N . GLU A 1 117 ? -0.798 3.988 16.523 1.00 98.06 117 GLU A N 1
ATOM 878 C CA . GLU A 1 117 ? -1.206 3.963 17.934 1.00 98.06 117 GLU A CA 1
ATOM 879 C C . GLU A 1 117 ? -2.118 5.151 18.276 1.00 98.06 117 GLU A C 1
ATOM 881 O O . GLU A 1 117 ? -3.175 4.971 18.884 1.00 98.06 117 GLU A O 1
ATOM 886 N N . ALA A 1 118 ? -1.774 6.358 17.814 1.00 96.88 118 ALA A N 1
ATOM 887 C CA . ALA A 1 118 ? -2.605 7.545 18.009 1.00 96.88 118 ALA A CA 1
ATOM 888 C C . ALA A 1 118 ? -3.970 7.449 17.302 1.00 96.88 118 ALA A C 1
ATOM 890 O O . ALA A 1 118 ? -4.953 8.012 17.783 1.00 96.88 118 ALA A O 1
ATOM 891 N N . MET A 1 119 ? -4.040 6.764 16.157 1.00 97.44 119 MET A N 1
ATOM 892 C CA . MET A 1 119 ? -5.298 6.488 15.458 1.00 97.44 119 MET A CA 1
ATOM 893 C C . MET A 1 119 ? -6.127 5.420 16.174 1.00 97.44 119 MET A C 1
ATOM 895 O O . MET A 1 119 ? -7.307 5.648 16.434 1.00 97.44 119 MET A O 1
ATOM 899 N N . ALA A 1 120 ? -5.517 4.294 16.545 1.00 97.69 120 ALA A N 1
ATOM 900 C CA . ALA A 1 120 ? -6.193 3.197 17.235 1.00 97.69 120 ALA A CA 1
ATOM 901 C C . ALA A 1 120 ? -6.781 3.625 18.588 1.00 97.69 120 ALA A C 1
ATOM 903 O O . ALA A 1 120 ? -7.858 3.170 18.959 1.00 97.69 120 ALA A O 1
ATOM 904 N N . ALA A 1 121 ? -6.143 4.572 19.285 1.00 97.75 121 ALA A N 1
ATOM 905 C CA . ALA A 1 121 ? -6.654 5.127 20.540 1.00 97.75 121 ALA A CA 1
ATOM 906 C C . ALA A 1 121 ? -8.059 5.756 20.426 1.00 97.75 121 ALA A C 1
ATOM 908 O O . ALA A 1 121 ?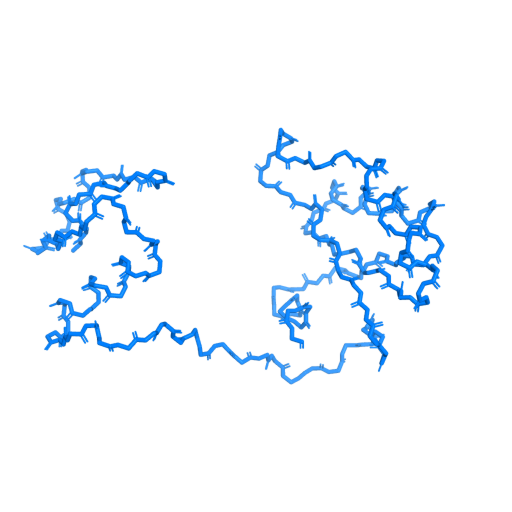 -8.756 5.875 21.432 1.00 97.75 121 ALA A O 1
ATOM 909 N N . VAL A 1 122 ? -8.480 6.166 19.223 1.00 97.19 122 VAL A N 1
ATOM 910 C CA . VAL A 1 122 ? -9.787 6.801 18.970 1.00 97.19 122 VAL A CA 1
ATOM 911 C C . VAL A 1 122 ? -10.662 6.036 17.973 1.00 97.19 122 VAL A C 1
ATOM 913 O O . VAL A 1 122 ? -11.782 6.464 17.705 1.00 97.19 122 VAL A O 1
ATOM 916 N N . MET A 1 123 ? -10.177 4.919 17.425 1.00 97.44 123 MET A N 1
ATOM 917 C CA . MET A 1 123 ? -10.894 4.052 16.486 1.00 97.44 123 MET A CA 1
ATOM 918 C C . MET A 1 123 ? -11.132 2.687 17.153 1.00 97.44 123 MET A C 1
ATOM 920 O O . MET A 1 123 ? -10.250 1.831 17.104 1.00 97.44 123 MET A O 1
ATOM 924 N N . PRO A 1 124 ? -12.303 2.436 17.770 1.00 95.50 124 PRO A N 1
ATOM 925 C CA . PRO A 1 124 ? -12.519 1.225 18.572 1.00 95.50 124 PRO A CA 1
ATOM 926 C C . PRO A 1 124 ? -12.451 -0.086 17.778 1.00 95.50 124 PRO A C 1
ATOM 928 O O . PRO A 1 124 ? -12.279 -1.152 18.360 1.00 95.50 124 PRO A O 1
ATOM 931 N N . ASN A 1 125 ? -12.622 -0.021 16.456 1.00 97.00 125 ASN A N 1
ATOM 932 C CA . ASN A 1 125 ? -12.504 -1.152 15.541 1.00 97.00 125 ASN A CA 1
ATOM 933 C C . ASN A 1 125 ? -11.108 -1.283 14.909 1.00 97.00 125 ASN A C 1
ATOM 935 O O . ASN A 1 125 ? -10.939 -2.144 14.050 1.00 97.00 125 ASN A O 1
ATOM 939 N N . ALA A 1 126 ? -10.128 -0.451 15.278 1.00 97.69 126 ALA A N 1
ATOM 940 C CA . ALA A 1 126 ? -8.787 -0.494 14.705 1.00 97.69 126 ALA A CA 1
ATOM 941 C C . ALA A 1 126 ? -7.775 -1.200 15.617 1.00 97.69 126 ALA A C 1
ATOM 943 O O . ALA A 1 126 ? -7.742 -0.975 16.825 1.00 97.69 126 ALA A O 1
ATOM 944 N N . ALA A 1 127 ? -6.896 -2.003 15.020 1.00 97.12 127 ALA A N 1
ATOM 945 C CA . ALA A 1 127 ? -5.789 -2.665 15.696 1.00 97.12 127 ALA A CA 1
ATOM 946 C C . ALA A 1 127 ? -4.457 -2.324 15.016 1.00 97.12 127 ALA A C 1
ATOM 948 O O . ALA A 1 127 ? -4.315 -2.443 13.795 1.00 97.12 127 ALA A O 1
ATOM 949 N N . VAL A 1 128 ? -3.466 -1.922 15.816 1.00 97.88 128 VAL A N 1
ATOM 950 C CA . VAL A 1 128 ? -2.081 -1.766 15.350 1.00 97.88 128 VAL A CA 1
ATOM 951 C C . VAL A 1 128 ? -1.459 -3.146 15.213 1.00 97.88 128 VAL A C 1
ATOM 953 O O . VAL A 1 128 ? -1.473 -3.933 16.160 1.00 97.88 128 VAL A O 1
ATOM 956 N N . LEU A 1 129 ? -0.925 -3.444 14.031 1.00 97.31 129 LEU A N 1
ATOM 957 C CA . LEU A 1 129 ? -0.300 -4.735 13.767 1.00 97.31 129 LEU A CA 1
ATOM 958 C C . LEU A 1 129 ? 1.052 -4.866 14.491 1.00 97.31 129 LEU A C 1
ATOM 960 O O . LEU A 1 129 ? 1.689 -3.855 14.815 1.00 97.31 129 LEU A O 1
ATOM 964 N N . PRO A 1 130 ? 1.536 -6.098 14.740 1.00 96.31 130 PRO A N 1
ATOM 965 C CA . PRO A 1 130 ? 2.932 -6.302 15.113 1.00 96.31 130 PRO A CA 1
ATOM 966 C C . PRO A 1 130 ? 3.876 -5.805 14.004 1.00 96.31 130 PRO A C 1
ATOM 968 O O . PRO A 1 130 ? 3.451 -5.519 12.886 1.00 96.31 130 PRO A O 1
ATOM 971 N N . ALA A 1 131 ? 5.172 -5.704 14.309 1.00 95.81 131 ALA A N 1
ATOM 972 C CA . ALA A 1 131 ? 6.173 -5.439 13.278 1.00 95.81 131 ALA A CA 1
ATOM 973 C C . ALA A 1 131 ? 6.163 -6.592 12.264 1.00 95.81 131 ALA A C 1
ATOM 975 O O . ALA A 1 131 ? 6.392 -7.737 12.651 1.00 95.81 131 ALA A O 1
ATOM 976 N N . LEU A 1 132 ? 5.894 -6.287 10.995 1.00 93.75 132 LEU A N 1
ATOM 977 C CA . LEU A 1 132 ? 5.830 -7.282 9.928 1.00 93.75 132 LEU A CA 1
ATOM 978 C C . LEU A 1 132 ? 7.099 -7.241 9.083 1.00 93.75 132 LEU A C 1
ATOM 980 O O . LEU A 1 132 ? 7.576 -6.174 8.690 1.00 93.75 132 LEU A O 1
ATOM 984 N N . SER A 1 133 ? 7.612 -8.414 8.729 1.00 91.69 133 SER A N 1
ATOM 985 C CA . SER A 1 133 ? 8.508 -8.541 7.586 1.00 91.69 133 SER A CA 1
ATOM 986 C C . SER A 1 133 ? 7.767 -8.208 6.286 1.00 91.69 133 SER A C 1
ATOM 988 O O . SER A 1 133 ? 6.540 -8.280 6.201 1.00 91.69 133 SER A O 1
ATOM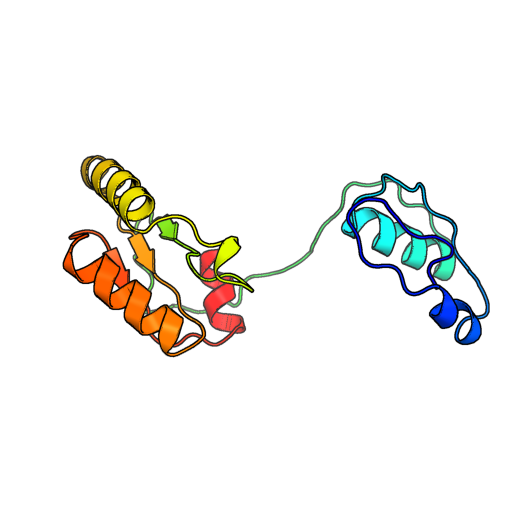 990 N N . MET A 1 134 ? 8.516 -7.905 5.221 1.00 89.38 134 MET A N 1
ATOM 991 C CA . MET A 1 134 ? 7.908 -7.677 3.906 1.00 89.38 134 MET A CA 1
ATOM 992 C C . MET A 1 134 ? 7.123 -8.902 3.413 1.00 89.38 134 MET A C 1
ATOM 994 O O . MET A 1 134 ? 6.102 -8.743 2.756 1.00 89.38 134 MET A O 1
ATOM 998 N N . GLN A 1 135 ? 7.569 -10.118 3.750 1.00 89.12 135 GLN A N 1
ATOM 999 C CA . GLN A 1 135 ? 6.865 -11.350 3.391 1.00 89.12 135 GLN A CA 1
ATOM 1000 C C . GLN A 1 135 ? 5.511 -11.445 4.101 1.00 89.12 135 GLN A C 1
ATOM 1002 O O . GLN A 1 135 ? 4.503 -11.669 3.439 1.00 89.12 135 GLN A O 1
ATOM 1007 N N . GLU A 1 136 ? 5.455 -11.202 5.410 1.00 90.62 136 GLU A N 1
ATOM 1008 C CA . GLU A 1 136 ? 4.191 -11.205 6.162 1.00 90.62 136 GLU A CA 1
ATOM 1009 C C . GLU A 1 136 ? 3.246 -10.093 5.704 1.00 90.62 136 GLU A C 1
ATOM 1011 O O . GLU A 1 136 ? 2.050 -10.327 5.561 1.00 90.62 136 GLU A O 1
ATOM 1016 N N . ALA A 1 137 ? 3.774 -8.903 5.403 1.00 90.94 137 ALA A N 1
ATOM 1017 C CA . ALA A 1 137 ? 2.974 -7.785 4.911 1.00 90.94 137 ALA A CA 1
ATOM 1018 C C . ALA A 1 137 ? 2.251 -8.102 3.590 1.00 90.94 137 ALA A C 1
ATOM 1020 O O . ALA A 1 137 ? 1.195 -7.529 3.328 1.00 90.94 137 ALA A O 1
ATOM 1021 N N . THR A 1 138 ? 2.765 -9.034 2.774 1.00 90.56 138 THR A N 1
ATOM 1022 C CA . THR A 1 138 ? 2.064 -9.452 1.549 1.00 90.56 138 THR A CA 1
ATOM 1023 C C . THR A 1 138 ? 0.711 -10.099 1.827 1.00 90.56 138 THR A C 1
ATOM 1025 O O . THR A 1 138 ? -0.173 -9.968 0.989 1.00 90.56 138 THR A O 1
ATOM 1028 N N . LEU A 1 139 ? 0.505 -10.708 3.003 1.00 90.06 139 LEU A N 1
ATOM 1029 C CA . LEU A 1 139 ? -0.777 -11.305 3.397 1.00 90.06 139 LEU A CA 1
ATOM 1030 C C . LEU A 1 139 ? -1.912 -10.273 3.472 1.00 90.06 139 LEU A C 1
ATOM 1032 O O . LEU A 1 139 ? -3.068 -10.636 3.332 1.00 90.06 139 LEU A O 1
ATOM 1036 N N . LEU A 1 140 ? -1.597 -8.984 3.646 1.00 89.25 140 LEU A N 1
ATOM 1037 C CA . LEU A 1 140 ? -2.590 -7.902 3.693 1.00 89.25 140 LEU A CA 1
ATOM 1038 C C . LEU A 1 140 ? -3.220 -7.584 2.325 1.00 89.25 140 LEU A C 1
ATOM 1040 O O . LEU A 1 140 ? -4.159 -6.792 2.261 1.00 89.25 140 LEU A O 1
ATOM 1044 N N . ALA A 1 141 ? -2.662 -8.121 1.237 1.00 79.88 141 ALA A N 1
ATOM 1045 C CA . ALA A 1 141 ? -3.077 -7.843 -0.137 1.00 79.88 141 ALA A CA 1
ATOM 1046 C C . ALA A 1 141 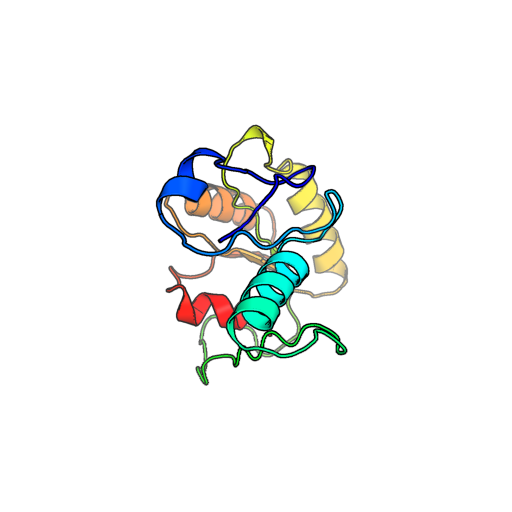? -3.812 -9.019 -0.812 1.00 79.88 141 ALA A C 1
ATOM 1048 O O . ALA A 1 141 ? -4.087 -8.936 -2.012 1.00 79.88 141 ALA A O 1
ATOM 1049 N N . TYR A 1 142 ? -4.107 -10.088 -0.064 1.00 69.88 142 TYR A N 1
ATOM 1050 C CA . TYR A 1 142 ? -4.826 -11.283 -0.520 1.00 69.88 142 TYR A CA 1
ATOM 1051 C C . TYR A 1 142 ? -6.077 -11.515 0.321 1.00 69.88 142 TYR A C 1
ATOM 1053 O O . TYR A 1 142 ? -7.060 -12.019 -0.265 1.00 69.88 142 TYR A O 1
#

InterPro domains:
  IPR002201 Glycosyl transferase, family 9 [PF01075] (9-140)

Foldseek 3Di:
DACDAAPPDDDDNVCVVVDPDHQYDDNPDDPQVSVVSVVCVVVVHDDPDDDDPPDDAPPDDDPQDDPDAAAEDPQDDPDDVPGDDLVVVQVVLVVVVVVVHAYEQEDADDVSQVSLVVSCVNRVRYDYDDHDDPSRVVVNVD

pLDDT: mean 91.73, std 6.14, range [69.88, 98.25]